Protein AF-A0A9Q1BWK1-F1 (afdb_monomer_lite)

Sequence (137 aa):
MKTAGWVVPVGYLSENELIEVKSCDSATAIGEFFSESCTPGALTEKYDPLGTNPESLCNLCIGAGDENCARNDHEPYYDYSGAFRCLAEGAGDVAFIKYVIVDDYAGDNKPDLVWHTNLQGSDLTTSVLWYQTGYLE

Secondary structure (DSSP, 8-state):
--IIIIIHHHHHHHHTTSS---TT-HHHHHHHHSSS---TTTTSTTT-TTS-S-GGGTTT----GGGTT-SSTTSTT-HHHHHHHHHHTTS-S-----HHHHHHHSSS--TT-TT-TT--TTTS--HHHHSS-----

Radius of gyration: 15.77 Å; chains: 1; bounding box: 48×27×42 Å

Organism: Holothuria leucospilota (NCBI:txid206669)

InterPro domains:
  IPR001156 Transferrin-like domain [PF00405] (2-105)
  IPR001156 Transferrin-like domain [PS51408] (1-137)
  IPR001156 Transferrin-like domain [SM00094] (2-137)
  IPR018195 Transferrin family, iron binding site [PS00206] (80-96)

Foldseek 3Di:
DDCQQAVVVLVVCVVVVVWDQPPVCSQQRVLVNDVAAQAAPCQPCVNCVPSPGHPSNQPLWDADDPCRSHQDVSTCLHAQNSQVLSVLQVSDVDGRHDPVVLVVLADPPDPPDVSNPDDHSVNDPPVVVVVPPPDDD

Structure (mmCIF, N/CA/C/O backbone):
data_AF-A0A9Q1BWK1-F1
#
_entry.id   AF-A0A9Q1BWK1-F1
#
loop_
_atom_site.group_PDB
_atom_site.id
_atom_site.type_symbol
_atom_site.label_atom_id
_atom_site.label_alt_id
_atom_site.label_comp_id
_atom_site.label_asym_id
_atom_site.label_entity_id
_atom_site.label_seq_id
_atom_site.pdbx_PDB_ins_code
_atom_site.Cartn_x
_atom_site.Cartn_y
_atom_site.Cartn_z
_atom_site.occupancy
_atom_site.B_iso_or_equiv
_atom_site.auth_seq_id
_atom_site.auth_comp_id
_atom_site.auth_asym_id
_atom_site.auth_atom_id
_atom_site.pdbx_PDB_model_num
ATOM 1 N N . MET A 1 1 ? -2.445 10.808 -0.029 1.00 61.22 1 MET A N 1
ATOM 2 C CA . MET A 1 1 ? -2.825 9.397 -0.275 1.00 61.22 1 MET A CA 1
ATOM 3 C C . MET A 1 1 ? -3.009 9.191 -1.775 1.00 61.22 1 MET A C 1
ATOM 5 O O . MET A 1 1 ? -3.379 10.151 -2.442 1.00 61.22 1 MET A O 1
ATOM 9 N N . LYS A 1 2 ? -2.695 8.010 -2.329 1.00 76.00 2 LYS A N 1
ATOM 10 C CA . LYS A 1 2 ? -2.952 7.714 -3.756 1.00 76.00 2 LYS A CA 1
ATOM 11 C C . LYS A 1 2 ? -4.397 7.235 -3.921 1.00 76.00 2 LYS A C 1
ATOM 13 O O . LYS A 1 2 ? -4.855 6.419 -3.131 1.00 76.00 2 LYS A O 1
ATOM 18 N N . THR A 1 3 ? -5.102 7.728 -4.940 1.00 78.06 3 THR A N 1
ATOM 19 C CA . THR A 1 3 ? -6.526 7.414 -5.146 1.00 78.06 3 THR A CA 1
ATOM 20 C C . THR A 1 3 ? -6.755 5.933 -5.455 1.00 78.06 3 THR A C 1
ATOM 22 O O . THR A 1 3 ? -7.483 5.275 -4.724 1.00 78.06 3 THR A O 1
ATOM 25 N N . ALA A 1 4 ? -6.094 5.393 -6.485 1.00 81.44 4 ALA A N 1
ATOM 26 C CA . ALA A 1 4 ? -6.306 4.008 -6.921 1.00 81.44 4 ALA A CA 1
ATOM 27 C C . ALA A 1 4 ? -5.656 2.965 -5.996 1.00 81.44 4 ALA A C 1
ATOM 29 O O . ALA A 1 4 ? -6.200 1.886 -5.839 1.00 81.44 4 ALA A O 1
ATOM 30 N N . GLY A 1 5 ? -4.527 3.300 -5.362 1.00 80.25 5 GLY A N 1
ATOM 31 C CA . GLY A 1 5 ? -3.783 2.370 -4.502 1.00 80.25 5 GLY A CA 1
ATOM 32 C C . GLY A 1 5 ? -4.116 2.439 -3.008 1.00 80.25 5 GLY A C 1
ATOM 33 O O . GLY A 1 5 ? -3.457 1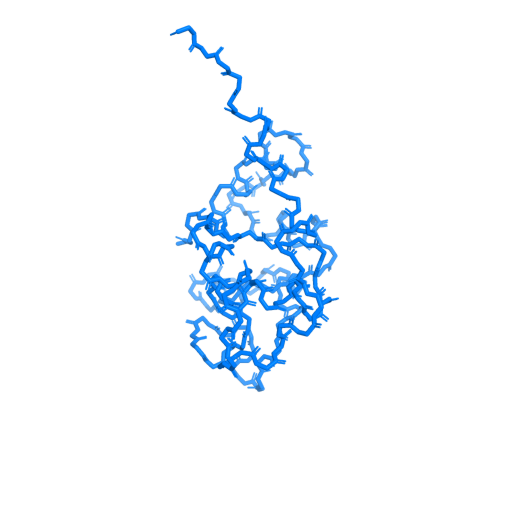.767 -2.229 1.00 80.25 5 GLY A O 1
ATOM 34 N N . TRP A 1 6 ? -5.054 3.296 -2.580 1.00 86.62 6 TRP A N 1
ATOM 35 C CA . TRP A 1 6 ? -5.432 3.399 -1.161 1.00 86.62 6 TRP A CA 1
ATOM 36 C C . TRP A 1 6 ? -6.875 3.859 -0.967 1.00 86.62 6 TRP A C 1
ATOM 38 O O . TRP A 1 6 ? -7.682 3.126 -0.417 1.00 86.62 6 TRP A O 1
ATOM 48 N N . VAL A 1 7 ? -7.234 5.051 -1.459 1.00 87.44 7 VAL A N 1
ATOM 49 C CA . VAL A 1 7 ? -8.547 5.662 -1.160 1.00 87.44 7 VAL A CA 1
ATOM 50 C C . VAL A 1 7 ? -9.710 4.808 -1.669 1.00 87.44 7 VAL A C 1
ATOM 52 O O . VAL A 1 7 ? -10.641 4.543 -0.916 1.00 87.44 7 VAL A O 1
ATOM 55 N N . VAL A 1 8 ? -9.654 4.369 -2.929 1.00 88.31 8 VAL A N 1
ATOM 56 C CA . VAL A 1 8 ? -10.723 3.561 -3.538 1.00 88.31 8 VAL A CA 1
ATOM 57 C C . VAL A 1 8 ? -10.805 2.158 -2.913 1.00 88.31 8 VAL A C 1
ATOM 59 O O . VAL A 1 8 ? -11.899 1.792 -2.491 1.00 88.31 8 VAL A O 1
ATOM 62 N N . PRO A 1 9 ? -9.704 1.388 -2.775 1.00 88.31 9 PRO A N 1
ATOM 63 C CA . PRO A 1 9 ? -9.750 0.071 -2.136 1.00 88.31 9 PRO A CA 1
ATOM 64 C C . PRO A 1 9 ? -10.232 0.104 -0.684 1.00 88.31 9 PRO A C 1
ATOM 66 O O . PRO A 1 9 ? -11.106 -0.674 -0.319 1.00 88.31 9 PRO A O 1
ATOM 69 N N . VAL A 1 10 ? -9.712 1.027 0.133 1.00 90.94 10 VAL A N 1
ATOM 70 C CA . VAL A 1 10 ? -10.132 1.178 1.536 1.00 90.94 10 VAL A CA 1
ATOM 71 C C . VAL A 1 10 ? -11.618 1.521 1.614 1.00 90.94 10 VAL A C 1
ATOM 73 O O . VAL A 1 10 ? -12.341 0.917 2.403 1.00 90.94 10 VAL A O 1
ATOM 76 N N . GLY A 1 11 ? -12.080 2.459 0.779 1.00 90.75 11 GLY A N 1
ATOM 77 C CA . GLY A 1 11 ? -13.493 2.829 0.703 1.00 90.75 11 GLY A CA 1
ATOM 78 C C . GLY A 1 11 ? -14.375 1.633 0.356 1.00 90.75 11 GLY A C 1
ATOM 79 O O . GLY A 1 11 ? -15.316 1.344 1.085 1.00 90.75 11 GLY A O 1
ATOM 80 N N . TYR A 1 12 ? -14.013 0.877 -0.682 1.00 91.62 12 TYR A N 1
ATOM 81 C CA . TYR A 1 12 ? -14.750 -0.318 -1.091 1.00 91.62 12 TYR A CA 1
ATOM 82 C C . TYR A 1 12 ? -14.809 -1.383 0.013 1.00 91.62 12 TYR A C 1
ATOM 84 O O . TYR A 1 12 ? -15.884 -1.906 0.305 1.00 91.62 12 TYR A O 1
ATOM 92 N N . LEU A 1 13 ? -13.673 -1.703 0.643 1.00 92.75 13 LEU A N 1
ATOM 93 C CA . LEU A 1 13 ? -13.618 -2.693 1.722 1.00 92.75 13 LEU A CA 1
ATOM 94 C C . LEU A 1 13 ? -14.469 -2.260 2.924 1.00 92.75 13 LEU A C 1
ATOM 96 O O . LEU A 1 13 ? -15.151 -3.089 3.522 1.00 92.75 13 LEU A O 1
ATOM 100 N N . SER A 1 14 ? -14.460 -0.966 3.255 1.00 93.12 14 SER A N 1
ATOM 101 C CA . SER A 1 14 ? -15.263 -0.420 4.351 1.00 93.12 14 SER A CA 1
ATOM 102 C C . SER A 1 14 ? -16.759 -0.398 4.024 1.00 93.12 14 SER A C 1
ATOM 104 O O . SER A 1 14 ? -17.561 -0.741 4.886 1.00 93.12 14 SER A O 1
ATOM 106 N N . GLU A 1 15 ? -17.152 -0.004 2.810 1.00 93.06 15 GLU A N 1
ATOM 107 C CA . GLU A 1 15 ? -18.560 0.039 2.376 1.00 93.06 15 GLU A CA 1
ATOM 108 C C . GLU A 1 15 ? -19.194 -1.354 2.299 1.00 93.06 15 GLU A C 1
ATOM 110 O O . GLU A 1 15 ? -20.397 -1.494 2.503 1.00 93.06 15 GLU A O 1
ATOM 115 N N . ASN A 1 16 ? -18.386 -2.383 2.034 1.00 94.12 16 ASN A N 1
ATOM 116 C CA . ASN A 1 16 ? -18.822 -3.780 1.996 1.00 94.12 16 ASN A CA 1
ATOM 117 C C . ASN A 1 16 ? -18.644 -4.508 3.340 1.00 94.12 16 ASN A C 1
ATOM 119 O O . ASN A 1 16 ? -18.733 -5.733 3.374 1.00 94.12 16 ASN A O 1
ATOM 123 N N . GLU A 1 17 ? -18.373 -3.780 4.429 1.00 95.12 17 GLU A N 1
ATOM 124 C CA . GLU A 1 17 ? -18.232 -4.328 5.789 1.00 95.12 17 GLU A CA 1
ATOM 125 C C . GLU A 1 17 ? -17.147 -5.423 5.913 1.00 95.12 17 GLU A C 1
ATOM 127 O O . GLU A 1 17 ? -17.196 -6.272 6.802 1.00 95.12 17 GLU A O 1
ATOM 132 N N . LEU A 1 18 ? -16.143 -5.403 5.027 1.00 94.69 18 LEU A N 1
ATOM 133 C CA . LEU A 1 18 ? -15.005 -6.331 5.056 1.00 94.69 18 LEU A CA 1
ATOM 134 C C . LEU A 1 18 ? -13.918 -5.880 6.035 1.00 94.69 18 LEU A C 1
ATOM 136 O O . LEU A 1 18 ? -13.183 -6.710 6.563 1.00 94.69 18 LEU A O 1
ATOM 140 N N . ILE A 1 19 ? -13.832 -4.571 6.278 1.00 95.12 19 ILE A N 1
ATOM 141 C CA . ILE A 1 19 ? -12.967 -3.962 7.290 1.00 95.12 19 ILE A CA 1
ATOM 142 C C . ILE A 1 19 ? -13.763 -2.963 8.127 1.00 95.12 19 ILE A C 1
ATOM 144 O O . ILE A 1 19 ? -14.703 -2.334 7.640 1.00 95.12 19 ILE A O 1
ATOM 148 N N . GLU A 1 20 ? -13.340 -2.759 9.373 1.00 95.06 20 GLU A N 1
ATOM 149 C CA . GLU A 1 20 ? -13.899 -1.740 10.261 1.00 95.06 20 GLU A CA 1
ATOM 150 C C . GLU A 1 20 ? -12.858 -0.640 10.503 1.00 95.06 20 GLU A C 1
ATOM 152 O O . GLU A 1 20 ? -11.882 -0.834 11.227 1.00 95.06 20 GLU A O 1
ATOM 157 N N . VAL A 1 21 ? -13.062 0.542 9.914 1.00 93.62 21 VAL A N 1
ATOM 158 C CA . VAL A 1 21 ? -12.164 1.688 10.123 1.00 93.62 21 VAL A CA 1
ATOM 159 C C . VAL A 1 21 ? -12.564 2.435 11.395 1.00 93.62 21 VAL A C 1
ATOM 161 O O . VAL A 1 21 ? -13.527 3.204 11.413 1.00 93.62 21 VAL A O 1
ATOM 164 N N . LYS A 1 22 ? -11.801 2.240 12.473 1.00 91.06 22 LYS A N 1
ATOM 165 C CA . LYS A 1 22 ? -12.017 2.913 13.765 1.00 91.06 22 LYS A CA 1
ATOM 166 C C . LYS A 1 22 ? -11.213 4.196 13.839 1.00 91.06 22 LYS A C 1
ATOM 168 O O . LYS A 1 22 ? -10.051 4.215 13.464 1.00 91.06 22 LYS A O 1
ATOM 173 N N . SER A 1 23 ? -11.809 5.272 14.352 1.00 89.12 23 SER A N 1
ATOM 174 C CA . SER A 1 23 ? -11.090 6.528 14.637 1.00 89.12 23 SER A CA 1
ATOM 175 C C . SER A 1 23 ? -10.279 7.082 13.450 1.00 89.12 23 SER A C 1
ATOM 177 O O . SER A 1 23 ? -9.230 7.688 13.649 1.00 89.12 23 SER A O 1
ATOM 179 N N . CYS A 1 24 ? -10.766 6.875 12.220 1.00 87.00 24 CYS A N 1
ATOM 180 C CA . CYS A 1 24 ? -10.082 7.229 10.967 1.00 87.00 24 CYS A CA 1
ATOM 181 C C . CYS A 1 24 ? -8.753 6.486 10.714 1.00 87.00 24 CYS A C 1
ATOM 183 O O . CYS A 1 24 ? -7.996 6.873 9.821 1.00 87.00 24 CYS A O 1
ATOM 185 N N . ASP A 1 25 ? -8.481 5.409 11.449 1.00 92.81 25 ASP A N 1
ATOM 186 C CA . ASP A 1 25 ? -7.279 4.596 11.314 1.00 92.81 25 ASP A CA 1
ATOM 187 C C . ASP A 1 25 ? -7.464 3.496 10.262 1.00 92.81 25 ASP A C 1
ATOM 189 O O . ASP A 1 25 ? -7.707 2.321 10.542 1.00 92.81 25 ASP A O 1
ATOM 193 N N . SER A 1 26 ? -7.388 3.915 9.000 1.00 93.75 26 SER A N 1
ATOM 194 C CA . SER A 1 26 ? -7.420 2.978 7.873 1.00 93.75 26 SER A CA 1
ATOM 195 C C . SER A 1 26 ? -6.154 2.124 7.761 1.00 93.75 26 SER A C 1
ATOM 197 O O . SER A 1 26 ? -6.215 1.055 7.165 1.00 93.75 26 SER A O 1
ATOM 199 N N . ALA A 1 27 ? -5.018 2.579 8.301 1.00 94.75 27 ALA A N 1
ATOM 200 C CA . ALA A 1 27 ? -3.755 1.855 8.194 1.00 94.75 27 ALA A CA 1
ATOM 201 C C . ALA A 1 27 ? -3.799 0.582 9.042 1.00 94.75 27 ALA A C 1
ATOM 203 O O . ALA A 1 27 ? -3.522 -0.499 8.524 1.00 94.75 27 ALA A O 1
ATOM 204 N N . THR A 1 28 ? -4.259 0.695 10.288 1.00 95.50 28 THR A N 1
ATOM 205 C CA . THR A 1 28 ? -4.472 -0.462 11.162 1.00 95.50 28 THR A CA 1
ATOM 206 C C . THR A 1 28 ? -5.522 -1.408 10.592 1.00 95.50 28 THR A C 1
ATOM 208 O O . THR A 1 28 ? -5.250 -2.595 10.458 1.00 95.50 28 THR A O 1
ATOM 211 N N . ALA A 1 29 ? -6.675 -0.895 10.146 1.00 95.88 29 ALA A N 1
ATOM 212 C CA . ALA A 1 29 ? -7.730 -1.739 9.575 1.00 95.88 29 ALA A CA 1
ATOM 213 C C . ALA A 1 29 ? -7.249 -2.566 8.365 1.00 95.88 29 ALA A C 1
ATOM 215 O O . ALA A 1 29 ? -7.587 -3.739 8.235 1.00 95.88 29 ALA A O 1
ATOM 216 N N . ILE A 1 30 ? -6.439 -1.969 7.484 1.00 95.25 30 ILE A N 1
ATOM 217 C CA . ILE A 1 30 ? -5.852 -2.666 6.331 1.00 95.25 30 ILE A CA 1
ATOM 218 C C . ILE A 1 30 ? -4.762 -3.647 6.761 1.00 95.25 30 ILE A C 1
ATOM 220 O O . ILE A 1 30 ? -4.743 -4.771 6.262 1.00 95.25 30 ILE A O 1
ATOM 224 N N . GLY A 1 31 ? -3.884 -3.244 7.681 1.00 95.00 31 GLY A N 1
ATOM 225 C CA . GLY A 1 31 ? -2.804 -4.093 8.185 1.00 95.00 31 GLY A CA 1
ATOM 226 C C . GLY A 1 31 ? -3.288 -5.294 9.006 1.00 95.00 31 GLY A C 1
ATOM 227 O O . GLY A 1 31 ? -2.563 -6.278 9.114 1.00 95.00 31 GLY A O 1
ATOM 228 N N . GLU A 1 32 ? -4.499 -5.237 9.564 1.00 94.12 32 GLU A N 1
ATOM 229 C CA . GLU A 1 32 ? -5.166 -6.373 10.215 1.00 94.12 32 GLU A CA 1
ATOM 230 C C . GLU A 1 32 ? -5.921 -7.269 9.221 1.00 94.12 32 GLU A C 1
ATOM 232 O O . GLU A 1 32 ? -6.067 -8.469 9.457 1.00 94.12 32 GLU A O 1
ATOM 237 N N . PHE A 1 33 ? -6.419 -6.699 8.120 1.00 94.94 33 PHE A N 1
ATOM 238 C CA . PHE A 1 33 ? -7.197 -7.428 7.118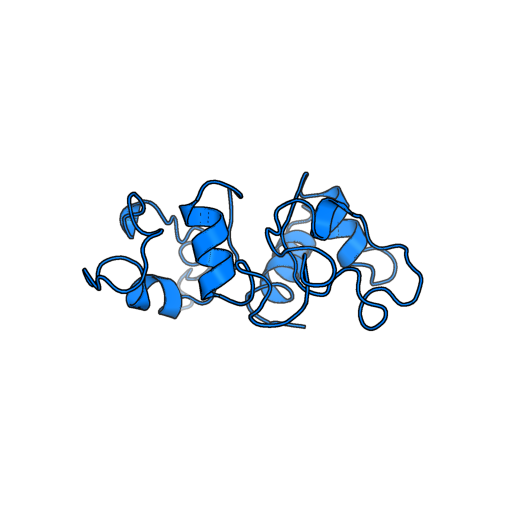 1.00 94.94 33 PHE A CA 1
ATOM 239 C C . PHE A 1 33 ? -6.321 -8.249 6.165 1.00 94.94 33 PHE A C 1
ATOM 241 O O . PHE A 1 33 ? -6.597 -9.428 5.938 1.00 94.94 33 PHE A O 1
ATOM 248 N N . PHE A 1 34 ? -5.272 -7.643 5.602 1.00 94.81 34 PHE A N 1
ATOM 249 C CA . PHE A 1 34 ? -4.296 -8.362 4.783 1.00 94.81 34 PHE A CA 1
ATOM 250 C C . PHE A 1 34 ? -3.176 -8.894 5.671 1.00 94.81 34 PHE A C 1
ATOM 252 O O . PHE A 1 34 ? -2.608 -8.148 6.464 1.00 94.81 34 PHE A O 1
ATOM 259 N N . SER A 1 35 ? -2.823 -10.172 5.508 1.00 94.88 35 SER A N 1
ATOM 260 C CA . SER A 1 35 ? -1.746 -10.788 6.289 1.00 94.88 35 SER A CA 1
ATOM 261 C C . SER A 1 35 ? -0.413 -10.068 6.097 1.00 94.88 35 SER A C 1
ATOM 263 O O . SER A 1 35 ? 0.312 -9.853 7.063 1.00 94.88 35 SER A O 1
ATOM 265 N N . GLU A 1 36 ? -0.111 -9.685 4.855 1.00 96.75 36 GLU A N 1
ATOM 266 C CA . GLU A 1 36 ? 1.063 -8.911 4.467 1.00 96.75 36 GLU A CA 1
ATOM 267 C C . GLU A 1 36 ? 0.709 -8.008 3.281 1.00 96.75 36 GLU A C 1
ATOM 269 O O . GLU A 1 36 ? -0.236 -8.255 2.528 1.00 96.75 36 GLU A O 1
ATOM 274 N N . SER A 1 37 ? 1.434 -6.911 3.128 1.00 96.56 37 SER A N 1
ATOM 275 C CA . SER A 1 37 ? 1.225 -5.907 2.093 1.00 96.56 37 SER A CA 1
ATOM 276 C C . SER A 1 37 ? 2.537 -5.195 1.775 1.00 96.56 37 SER A C 1
ATOM 278 O O . SER A 1 37 ? 3.491 -5.233 2.551 1.00 96.56 37 SER A O 1
ATOM 280 N N . CYS A 1 38 ? 2.584 -4.524 0.624 1.00 97.38 38 CYS A N 1
ATOM 281 C CA . CYS A 1 38 ? 3.591 -3.503 0.362 1.00 97.38 38 CYS A CA 1
ATOM 282 C C . CYS A 1 38 ? 2.899 -2.165 0.118 1.00 97.38 38 CYS A C 1
ATOM 284 O O . CYS A 1 38 ? 2.269 -1.947 -0.919 1.00 97.38 38 CYS A O 1
ATOM 286 N N . THR A 1 39 ? 2.999 -1.263 1.093 1.00 96.62 39 THR A N 1
ATOM 287 C CA . THR A 1 39 ? 2.343 0.050 1.078 1.00 96.62 39 THR A CA 1
ATOM 288 C C . THR A 1 39 ? 3.373 1.160 1.321 1.00 96.62 39 THR A C 1
ATOM 290 O O . THR A 1 39 ? 3.485 1.720 2.412 1.00 96.62 39 THR A O 1
ATOM 293 N N . PRO A 1 40 ? 4.152 1.527 0.287 1.00 96.38 40 PRO A N 1
ATOM 294 C CA . PRO A 1 40 ? 5.283 2.432 0.439 1.00 96.38 40 PRO A CA 1
ATOM 295 C C . PRO A 1 40 ? 4.957 3.763 1.131 1.00 96.38 40 PRO A C 1
ATOM 297 O O . PRO A 1 40 ? 4.114 4.566 0.687 1.00 96.38 40 PRO A O 1
ATOM 300 N N . GLY A 1 41 ? 5.692 4.016 2.208 1.00 95.44 41 GLY A N 1
ATOM 301 C CA . GLY A 1 41 ? 5.563 5.160 3.097 1.00 95.44 41 GLY A CA 1
ATOM 302 C C . GLY A 1 41 ? 4.734 4.904 4.354 1.00 95.44 41 GLY A C 1
ATOM 303 O O . GLY A 1 41 ? 4.707 5.793 5.203 1.00 95.44 41 GLY A O 1
ATOM 304 N N . ALA A 1 42 ? 4.070 3.753 4.492 1.00 95.31 42 ALA A N 1
ATOM 305 C CA . ALA A 1 42 ? 3.136 3.498 5.590 1.00 95.31 42 ALA A CA 1
ATOM 306 C C . ALA A 1 42 ? 3.754 3.648 6.985 1.00 95.31 42 ALA A C 1
ATOM 308 O O . ALA A 1 42 ? 3.074 4.146 7.870 1.00 95.31 42 ALA A O 1
ATOM 309 N N . LEU A 1 43 ? 5.031 3.301 7.155 1.00 94.81 43 LEU A N 1
ATOM 310 C CA . LEU A 1 43 ? 5.746 3.385 8.438 1.00 94.81 43 LEU A CA 1
ATOM 311 C C . LEU A 1 43 ? 6.606 4.655 8.579 1.00 94.81 43 LEU A C 1
ATOM 313 O O . LEU A 1 43 ? 7.410 4.782 9.496 1.00 94.81 43 LEU A O 1
ATOM 317 N N . THR A 1 44 ? 6.488 5.608 7.649 1.00 93.19 44 THR A N 1
ATOM 318 C CA . THR A 1 44 ? 7.227 6.879 7.748 1.00 93.19 44 THR A CA 1
ATOM 319 C C . THR A 1 44 ? 6.527 7.824 8.716 1.00 93.19 44 THR A C 1
ATOM 321 O O . THR A 1 44 ? 5.303 7.887 8.712 1.00 93.19 44 THR A O 1
ATOM 324 N N . GLU A 1 45 ? 7.273 8.667 9.437 1.00 92.50 45 GLU A N 1
ATOM 325 C CA . GLU A 1 45 ? 6.733 9.660 10.393 1.00 92.50 45 GLU A CA 1
ATOM 326 C C . GLU A 1 45 ? 5.586 10.519 9.819 1.00 92.50 45 GLU A C 1
ATOM 328 O O . GLU A 1 45 ? 4.671 10.933 10.525 1.00 92.50 45 GLU A O 1
ATOM 333 N N . LYS A 1 46 ? 5.587 10.763 8.503 1.00 91.62 46 LYS A N 1
ATOM 334 C CA . LYS A 1 46 ? 4.521 11.505 7.819 1.00 91.62 46 LYS A CA 1
ATOM 335 C C . LYS A 1 46 ? 3.160 10.794 7.844 1.00 91.62 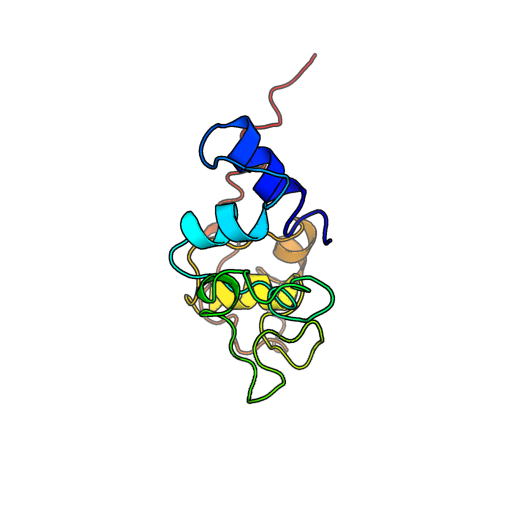46 LYS A C 1
ATOM 337 O O . LYS A 1 46 ? 2.134 11.475 7.838 1.00 91.62 46 LYS A O 1
ATOM 342 N N . TYR A 1 47 ? 3.148 9.467 7.760 1.00 90.25 47 TYR A N 1
ATOM 343 C CA . TYR A 1 47 ? 1.935 8.643 7.671 1.00 90.25 47 TYR A CA 1
ATOM 344 C C . TYR A 1 47 ? 1.727 7.748 8.897 1.00 90.25 47 TYR A C 1
ATOM 346 O O . TYR A 1 47 ? 0.624 7.240 9.082 1.00 90.25 47 TYR A O 1
ATOM 354 N N . ASP A 1 48 ? 2.747 7.630 9.741 1.00 94.50 48 ASP A N 1
ATOM 355 C CA . ASP A 1 48 ? 2.718 7.003 11.052 1.00 94.50 48 ASP A CA 1
ATOM 356 C C . ASP A 1 48 ? 3.430 7.884 12.098 1.00 94.50 48 ASP A C 1
ATOM 358 O O . ASP A 1 48 ? 4.511 7.554 12.587 1.00 94.50 48 ASP A O 1
ATOM 362 N N . PRO A 1 49 ? 2.866 9.055 12.441 1.00 93.50 49 PRO A N 1
ATOM 363 C CA . PRO A 1 49 ? 3.492 9.963 13.402 1.00 93.50 49 PRO A CA 1
ATOM 364 C C . PRO A 1 49 ? 3.539 9.398 14.830 1.00 93.50 49 PRO A C 1
ATOM 366 O O . PRO A 1 49 ? 4.234 9.954 15.679 1.00 93.50 49 PRO A O 1
ATOM 369 N N . LEU A 1 50 ? 2.774 8.340 15.120 1.00 93.69 50 LEU A N 1
ATOM 370 C CA . LEU A 1 50 ? 2.700 7.713 16.440 1.00 93.69 50 LEU A CA 1
ATOM 371 C C . LEU A 1 50 ? 3.471 6.387 16.520 1.00 93.69 50 LEU A C 1
ATOM 373 O O . LEU A 1 50 ? 3.623 5.866 17.625 1.00 93.69 50 LEU A O 1
ATOM 377 N N . GLY A 1 51 ? 3.975 5.863 15.399 1.00 94.81 51 GLY A N 1
ATOM 378 C CA . GLY A 1 51 ? 4.657 4.568 15.352 1.00 94.81 51 GLY A CA 1
ATOM 379 C C . GLY A 1 51 ? 3.720 3.393 15.643 1.00 94.81 51 GLY A C 1
ATOM 380 O O . GLY A 1 51 ? 4.127 2.440 16.305 1.00 94.81 51 GLY A O 1
ATOM 381 N N . THR A 1 52 ? 2.447 3.506 15.265 1.00 94.44 52 THR A N 1
ATOM 382 C CA . THR A 1 52 ? 1.392 2.533 15.584 1.00 94.44 52 THR A CA 1
ATOM 383 C C . THR A 1 52 ? 0.909 1.742 14.378 1.00 94.44 52 THR A C 1
ATOM 385 O O . THR A 1 52 ? 0.132 0.806 14.561 1.00 94.44 52 THR A O 1
ATOM 388 N N . ASN A 1 53 ? 1.327 2.097 13.162 1.00 96.19 53 ASN A N 1
ATOM 389 C CA . ASN A 1 53 ? 0.889 1.377 11.975 1.00 96.19 53 ASN A CA 1
ATOM 390 C C . ASN A 1 53 ? 1.453 -0.061 11.992 1.00 96.19 53 ASN A C 1
ATOM 392 O O . ASN A 1 53 ? 2.618 -0.256 12.344 1.00 96.19 53 ASN A O 1
ATOM 396 N N . PRO A 1 54 ? 0.665 -1.080 11.600 1.00 96.62 54 PRO A N 1
ATOM 397 C CA . PRO A 1 54 ? 1.140 -2.462 11.579 1.00 96.62 54 PRO A CA 1
ATOM 398 C C . PRO A 1 54 ? 2.315 -2.675 10.618 1.00 96.62 54 PRO A C 1
ATOM 400 O O . PRO A 1 54 ? 2.280 -2.205 9.481 1.00 96.62 54 PRO A O 1
ATOM 403 N N . GLU A 1 55 ? 3.309 -3.471 11.024 1.00 96.88 55 GLU A N 1
ATOM 404 C CA . GLU A 1 55 ? 4.444 -3.847 10.159 1.00 96.88 55 GLU A CA 1
ATOM 405 C C . GLU A 1 55 ? 3.999 -4.611 8.902 1.00 96.88 55 GLU A C 1
ATOM 407 O O . GLU A 1 55 ? 4.622 -4.476 7.848 1.00 96.88 55 GLU A O 1
ATOM 412 N N . SER A 1 56 ? 2.867 -5.329 8.974 1.00 96.88 56 SER A N 1
ATOM 413 C CA . SER A 1 56 ? 2.266 -6.059 7.845 1.00 96.88 56 SER A CA 1
ATOM 414 C C . SER A 1 56 ? 2.071 -5.184 6.608 1.00 96.88 56 SER A C 1
ATOM 416 O O . SER A 1 56 ? 2.119 -5.690 5.491 1.00 96.88 56 SER A O 1
ATOM 418 N N . LEU A 1 57 ? 1.938 -3.868 6.778 1.00 96.81 57 LEU A N 1
ATOM 419 C CA . LEU A 1 57 ? 1.842 -2.890 5.700 1.00 96.81 57 LEU A CA 1
ATOM 420 C C . LEU A 1 57 ? 3.092 -2.812 4.805 1.00 96.81 57 LEU A C 1
ATOM 422 O O . LEU A 1 57 ? 2.982 -2.331 3.674 1.00 96.81 57 LEU A O 1
ATOM 426 N N . CYS A 1 58 ? 4.254 -3.265 5.273 1.00 97.62 58 CYS A N 1
ATOM 427 C CA . CYS A 1 58 ? 5.524 -3.199 4.546 1.00 97.62 58 CYS A CA 1
ATOM 428 C C . CYS A 1 58 ? 6.202 -4.560 4.326 1.00 97.62 58 CYS A C 1
ATOM 430 O O . CYS A 1 58 ? 7.206 -4.608 3.620 1.00 97.62 58 CYS A O 1
ATOM 432 N N . ASN A 1 59 ? 5.670 -5.659 4.869 1.00 97.62 59 ASN A N 1
ATOM 433 C CA . ASN A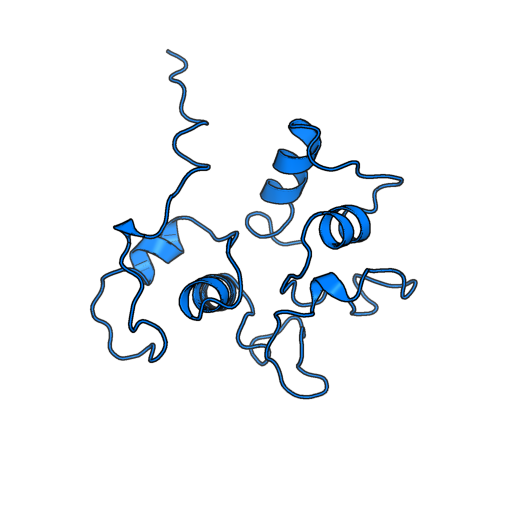 1 59 ? 6.321 -6.975 4.821 1.00 97.62 59 ASN A CA 1
ATOM 434 C C . ASN A 1 59 ? 6.584 -7.514 3.406 1.00 97.62 59 ASN A C 1
ATOM 436 O O . ASN A 1 59 ? 7.544 -8.257 3.215 1.00 97.62 59 ASN A O 1
ATOM 440 N N . LEU A 1 60 ? 5.770 -7.142 2.411 1.00 97.75 60 LEU A N 1
ATOM 441 C CA . LEU A 1 60 ? 5.994 -7.567 1.022 1.00 97.75 60 LEU A CA 1
ATOM 442 C C . LEU A 1 60 ? 6.958 -6.653 0.258 1.00 97.75 60 LEU A C 1
ATOM 444 O O . LEU A 1 60 ? 7.314 -6.970 -0.871 1.00 97.75 60 LEU A O 1
ATOM 448 N N . CYS A 1 61 ? 7.342 -5.500 0.805 1.00 97.62 61 CYS A N 1
ATOM 449 C CA . CYS A 1 61 ? 8.229 -4.567 0.115 1.00 97.62 61 CYS A CA 1
ATOM 450 C C . CYS A 1 61 ? 9.662 -5.106 0.026 1.00 97.62 61 CYS A C 1
ATOM 452 O O . CYS A 1 61 ? 10.145 -5.780 0.938 1.00 97.62 61 CYS A O 1
ATOM 454 N N . ILE A 1 62 ? 10.370 -4.782 -1.061 1.00 97.19 62 ILE A N 1
ATOM 455 C CA . ILE A 1 62 ? 11.668 -5.402 -1.387 1.00 97.19 62 ILE A CA 1
ATOM 456 C C . ILE A 1 62 ? 12.816 -4.396 -1.544 1.00 97.19 62 ILE A C 1
ATOM 458 O O . ILE A 1 62 ? 13.882 -4.742 -2.060 1.00 97.19 62 ILE A O 1
ATOM 462 N N . GLY A 1 63 ? 12.636 -3.151 -1.100 1.00 95.69 63 GLY A N 1
ATOM 463 C CA . GLY A 1 63 ? 13.719 -2.178 -0.987 1.00 95.69 63 GLY A CA 1
ATOM 464 C C . GLY A 1 63 ? 14.781 -2.613 0.028 1.00 95.69 63 GLY A C 1
ATOM 465 O O . GLY A 1 63 ? 14.540 -3.453 0.897 1.00 95.69 63 GLY A O 1
ATOM 466 N N . ALA A 1 64 ? 15.984 -2.053 -0.093 1.00 94.00 64 ALA A N 1
ATOM 467 C CA . ALA A 1 64 ? 17.125 -2.415 0.743 1.00 94.00 64 ALA A CA 1
ATOM 468 C C . ALA A 1 64 ? 17.375 -1.375 1.844 1.00 94.00 64 ALA A C 1
ATOM 470 O O . ALA A 1 64 ? 17.441 -0.179 1.567 1.00 94.00 64 ALA A O 1
ATOM 471 N N . GLY A 1 65 ? 17.597 -1.839 3.078 1.00 93.06 65 GLY A N 1
ATOM 472 C CA . GLY A 1 65 ? 17.900 -0.967 4.217 1.00 93.06 65 GLY A CA 1
ATOM 473 C C . GLY A 1 65 ? 16.813 0.087 4.427 1.00 93.06 65 GLY A C 1
ATOM 474 O O . GLY A 1 65 ? 15.631 -0.242 4.427 1.00 93.06 65 GLY A O 1
ATOM 475 N N . ASP A 1 66 ? 17.222 1.350 4.544 1.00 90.44 66 ASP A N 1
ATOM 476 C CA . ASP A 1 66 ? 16.315 2.487 4.753 1.00 90.44 66 ASP A CA 1
ATOM 477 C C . ASP A 1 66 ? 15.406 2.782 3.542 1.00 90.44 66 ASP A C 1
ATOM 479 O O . ASP A 1 66 ? 14.450 3.547 3.659 1.00 90.44 66 ASP A O 1
ATOM 483 N N . GLU A 1 67 ? 15.681 2.180 2.380 1.00 93.94 67 GLU A N 1
ATOM 484 C CA . GLU A 1 67 ? 14.821 2.287 1.197 1.00 93.94 67 GLU A CA 1
ATOM 485 C C . GLU A 1 67 ? 13.711 1.218 1.179 1.00 93.94 67 GLU A C 1
ATOM 487 O O . GLU A 1 67 ? 12.829 1.268 0.321 1.00 93.94 67 GLU A O 1
ATOM 492 N N . ASN A 1 68 ? 13.714 0.252 2.113 1.00 95.25 68 ASN A N 1
ATOM 493 C CA . ASN A 1 68 ? 12.616 -0.707 2.239 1.00 95.25 68 ASN A CA 1
ATOM 494 C C . ASN A 1 68 ? 11.317 0.011 2.617 1.00 95.25 68 ASN A C 1
ATOM 496 O O . ASN A 1 68 ? 11.262 0.762 3.591 1.00 95.25 68 ASN A O 1
ATOM 500 N N . CYS A 1 69 ? 10.267 -0.211 1.826 1.00 96.19 69 CYS A N 1
ATOM 501 C CA . CYS A 1 69 ? 8.975 0.451 1.973 1.00 96.19 69 CYS A CA 1
ATOM 502 C C . CYS A 1 69 ? 9.054 1.988 1.868 1.00 96.19 69 CYS A C 1
ATOM 504 O O . CYS A 1 69 ? 8.120 2.697 2.263 1.00 96.19 69 CYS A O 1
ATOM 506 N N . ALA A 1 70 ? 10.141 2.539 1.316 1.00 95.25 70 ALA A N 1
ATOM 507 C CA . ALA A 1 70 ? 10.284 3.973 1.134 1.00 95.25 70 ALA A CA 1
ATOM 508 C C . ALA A 1 70 ? 9.328 4.486 0.056 1.00 95.25 70 ALA A C 1
ATOM 510 O O . ALA A 1 70 ? 9.052 3.843 -0.953 1.00 95.25 70 ALA A O 1
ATOM 511 N N . ARG A 1 71 ? 8.802 5.697 0.249 1.00 93.88 71 ARG A N 1
ATOM 512 C CA . ARG A 1 71 ? 7.859 6.314 -0.694 1.00 93.88 71 ARG A CA 1
ATOM 513 C C . ARG A 1 71 ? 8.581 7.001 -1.862 1.00 93.88 71 ARG A C 1
ATOM 515 O O . ARG A 1 71 ? 8.372 8.194 -2.098 1.00 93.88 71 ARG A O 1
ATOM 522 N N . ASN A 1 72 ? 9.453 6.274 -2.545 1.00 93.12 72 ASN A N 1
ATOM 523 C CA . ASN A 1 72 ? 10.273 6.750 -3.655 1.00 93.12 72 ASN A CA 1
ATOM 524 C C . ASN A 1 72 ? 10.617 5.582 -4.604 1.00 93.12 72 ASN A C 1
ATOM 526 O O . ASN A 1 72 ? 10.301 4.432 -4.317 1.00 93.12 72 ASN A O 1
ATOM 530 N N . ASP A 1 73 ? 11.286 5.879 -5.717 1.00 92.81 73 ASP A N 1
ATOM 531 C CA . ASP A 1 73 ? 11.610 4.884 -6.751 1.00 92.81 73 ASP A CA 1
ATOM 532 C C . ASP A 1 73 ? 12.754 3.919 -6.366 1.00 92.81 73 ASP A C 1
ATOM 534 O O . ASP A 1 73 ? 13.114 3.052 -7.163 1.00 92.81 73 ASP A O 1
ATOM 538 N N . HIS A 1 74 ? 13.348 4.046 -5.172 1.00 94.00 74 HIS A N 1
ATOM 539 C CA . HIS A 1 74 ? 14.309 3.063 -4.661 1.00 94.00 74 HIS A CA 1
ATOM 540 C C . HIS A 1 74 ? 13.623 1.846 -4.030 1.00 94.00 74 HIS A C 1
ATOM 542 O O . HIS A 1 74 ? 14.263 0.801 -3.914 1.00 94.00 74 HIS A O 1
ATOM 548 N N . GLU A 1 75 ? 12.341 1.951 -3.662 1.00 96.06 75 GLU A N 1
ATOM 549 C CA . GLU A 1 75 ? 11.502 0.800 -3.327 1.00 96.06 75 GLU A CA 1
ATOM 550 C C . GLU A 1 75 ? 10.997 0.158 -4.633 1.00 96.06 75 GLU A C 1
ATOM 552 O O . GLU A 1 75 ? 10.198 0.767 -5.349 1.00 96.06 75 GLU A O 1
ATOM 557 N N . PRO A 1 76 ? 11.421 -1.069 -4.984 1.00 94.62 76 PRO A N 1
ATOM 558 C CA . PRO A 1 76 ? 11.087 -1.653 -6.280 1.00 94.62 76 PRO A CA 1
ATOM 559 C C . PRO A 1 76 ? 9.595 -1.940 -6.495 1.00 94.62 76 PRO A C 1
ATOM 561 O O . PRO A 1 76 ? 9.172 -2.069 -7.647 1.00 94.62 76 PRO A O 1
ATOM 564 N N . TYR A 1 77 ? 8.800 -2.031 -5.424 1.00 94.62 77 TYR A N 1
ATOM 565 C CA . TYR A 1 77 ? 7.338 -2.140 -5.488 1.00 94.62 77 TYR A CA 1
ATOM 566 C C . TYR A 1 77 ? 6.609 -0.792 -5.369 1.00 94.62 77 TYR A C 1
ATOM 568 O O . TYR A 1 77 ? 5.390 -0.740 -5.189 1.00 94.62 77 TYR A O 1
ATOM 576 N N . TYR A 1 78 ? 7.324 0.322 -5.523 1.00 93.44 78 TYR A N 1
ATOM 577 C CA . TYR A 1 78 ? 6.737 1.652 -5.524 1.00 93.44 78 TYR A CA 1
ATOM 578 C C . TYR A 1 78 ? 5.953 1.978 -6.804 1.00 93.44 78 TYR A C 1
ATOM 580 O O . TYR A 1 78 ? 6.299 1.598 -7.920 1.00 93.44 78 TYR A O 1
ATOM 588 N N . ASP A 1 79 ? 4.885 2.759 -6.620 1.00 88.94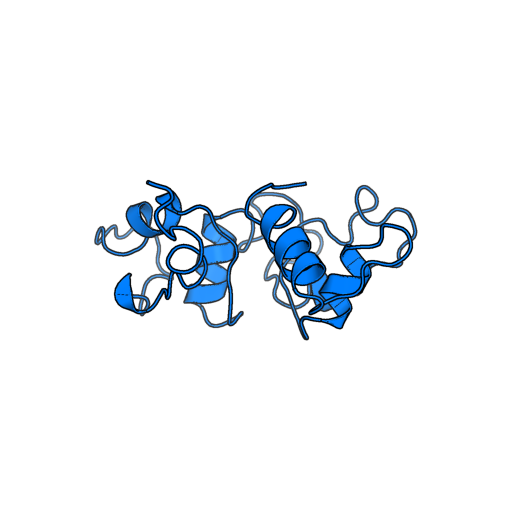 79 ASP A N 1
ATOM 589 C CA . ASP A 1 79 ? 3.952 3.187 -7.668 1.00 88.94 79 ASP A CA 1
ATOM 590 C C . ASP A 1 79 ? 3.190 2.046 -8.365 1.00 88.94 79 ASP A C 1
ATOM 592 O O . ASP A 1 79 ? 3.199 0.904 -7.921 1.00 88.94 79 ASP A O 1
ATOM 596 N N . TYR A 1 80 ? 2.430 2.367 -9.412 1.00 84.56 80 TYR A N 1
ATOM 597 C CA . TYR A 1 80 ? 1.602 1.388 -10.108 1.00 84.56 80 TYR A CA 1
ATOM 598 C C . TYR A 1 80 ? 2.422 0.301 -10.805 1.00 84.56 80 TYR A C 1
ATOM 600 O O . TYR A 1 80 ? 2.002 -0.850 -10.800 1.00 84.56 80 TYR A O 1
ATOM 608 N N . SER A 1 81 ? 3.578 0.647 -11.378 1.00 84.00 81 SER A N 1
ATOM 609 C CA . SER A 1 81 ? 4.479 -0.323 -12.008 1.00 84.00 81 SER A CA 1
ATOM 610 C C . SER A 1 81 ? 5.069 -1.284 -10.978 1.00 84.00 81 SER A C 1
ATOM 612 O O . SER A 1 81 ? 5.080 -2.489 -11.211 1.00 84.00 81 SER A O 1
ATOM 614 N N . GLY A 1 82 ? 5.500 -0.780 -9.820 1.00 88.81 82 GLY A N 1
ATOM 615 C CA . GLY A 1 82 ? 6.007 -1.607 -8.731 1.00 88.81 82 GLY A CA 1
ATOM 616 C C . GLY A 1 82 ? 4.923 -2.463 -8.072 1.00 88.81 82 GLY A C 1
ATOM 617 O O . GLY A 1 82 ? 5.152 -3.638 -7.808 1.00 88.81 82 GLY A O 1
ATOM 618 N N . ALA A 1 83 ? 3.715 -1.930 -7.881 1.00 89.56 83 ALA A N 1
ATOM 619 C CA . ALA A 1 83 ? 2.586 -2.711 -7.376 1.00 89.56 83 ALA A CA 1
ATOM 620 C C . ALA A 1 83 ? 2.174 -3.825 -8.354 1.00 89.56 83 ALA A C 1
ATOM 622 O O . ALA A 1 83 ? 1.874 -4.940 -7.934 1.00 89.56 83 ALA A O 1
ATOM 623 N N . PHE A 1 84 ? 2.197 -3.549 -9.662 1.00 84.38 84 PHE A N 1
ATOM 624 C CA . PHE A 1 84 ? 1.974 -4.574 -10.678 1.00 84.38 84 PHE A CA 1
ATOM 625 C C . PHE A 1 84 ? 3.097 -5.621 -10.681 1.00 84.38 84 PHE A C 1
ATOM 627 O O . PHE A 1 84 ? 2.824 -6.816 -10.750 1.00 84.38 84 PHE A O 1
ATOM 634 N N . ARG A 1 85 ? 4.351 -5.195 -10.508 1.00 86.50 85 ARG A N 1
ATOM 635 C CA . ARG A 1 85 ? 5.494 -6.095 -10.337 1.00 86.50 85 ARG A CA 1
ATOM 636 C C . ARG A 1 85 ? 5.358 -6.995 -9.102 1.00 86.50 85 ARG A C 1
ATOM 638 O O . ARG A 1 85 ? 5.651 -8.177 -9.210 1.00 86.50 85 ARG A O 1
ATOM 645 N N . CYS A 1 86 ? 4.887 -6.472 -7.969 1.00 90.25 86 CYS A N 1
ATOM 646 C CA . CYS A 1 86 ? 4.627 -7.254 -6.752 1.00 90.25 86 CYS A CA 1
ATOM 647 C C . CYS A 1 86 ? 3.680 -8.434 -7.021 1.00 90.25 86 CYS A C 1
ATOM 649 O O . CYS A 1 86 ? 3.947 -9.563 -6.609 1.00 90.25 86 CYS A O 1
ATOM 651 N N . LEU A 1 87 ? 2.618 -8.184 -7.793 1.00 85.44 87 LEU A N 1
ATOM 652 C CA . LEU A 1 87 ? 1.710 -9.225 -8.272 1.00 85.44 87 LEU A CA 1
ATOM 653 C C . LEU A 1 87 ? 2.402 -10.178 -9.264 1.00 85.44 87 LEU A C 1
ATOM 655 O O . LEU A 1 87 ? 2.262 -11.392 -9.154 1.00 85.44 87 LEU A O 1
ATOM 659 N N . ALA A 1 88 ? 3.178 -9.646 -10.213 1.00 81.31 88 ALA A N 1
ATOM 660 C CA . ALA A 1 88 ? 3.869 -10.425 -11.246 1.00 81.31 88 ALA A CA 1
ATOM 661 C C . ALA A 1 88 ? 4.931 -11.385 -10.713 1.00 81.31 88 ALA A C 1
ATOM 663 O O . ALA A 1 88 ? 5.090 -12.487 -11.237 1.00 81.31 88 ALA A O 1
ATOM 664 N N . GLU A 1 89 ? 5.646 -10.978 -9.669 1.00 86.38 89 GLU A N 1
ATOM 665 C CA . GLU A 1 89 ? 6.641 -11.805 -8.990 1.00 86.38 89 GLU A CA 1
ATOM 666 C C . GLU A 1 89 ? 5.996 -12.795 -8.002 1.00 86.38 89 GLU A C 1
ATOM 668 O O . GLU A 1 89 ? 6.699 -13.619 -7.418 1.00 86.38 89 GLU A O 1
ATOM 673 N N . GLY A 1 90 ? 4.666 -12.754 -7.835 1.00 86.44 90 GLY A N 1
ATOM 674 C CA . GLY A 1 90 ? 3.925 -13.621 -6.918 1.00 86.44 90 GLY A CA 1
ATOM 675 C C . GLY A 1 90 ? 4.155 -13.290 -5.444 1.00 86.44 90 GLY A C 1
ATOM 676 O O . GLY A 1 90 ? 3.923 -14.142 -4.590 1.00 86.44 90 GLY A O 1
ATOM 677 N N . ALA A 1 91 ? 4.637 -12.081 -5.137 1.00 91.25 91 ALA A N 1
ATOM 678 C CA . ALA A 1 91 ? 4.831 -11.631 -3.762 1.00 91.25 91 ALA A CA 1
ATOM 679 C C . ALA A 1 91 ? 3.499 -11.273 -3.086 1.00 91.25 91 ALA A C 1
ATOM 681 O O . ALA A 1 91 ? 3.366 -11.450 -1.881 1.00 91.25 91 ALA A O 1
ATOM 682 N N . GLY A 1 92 ? 2.513 -10.797 -3.852 1.00 89.06 92 GLY A N 1
ATOM 683 C CA . GLY A 1 92 ? 1.156 -10.542 -3.370 1.00 89.06 92 GLY A CA 1
ATOM 684 C C . GLY A 1 92 ? 0.091 -11.112 -4.303 1.00 89.06 92 GLY A C 1
ATOM 685 O O . GLY A 1 92 ? 0.315 -11.242 -5.503 1.00 89.06 92 GLY A O 1
ATOM 686 N N . ASP A 1 93 ? -1.086 -11.408 -3.751 1.00 89.06 93 ASP A N 1
ATOM 687 C CA . ASP A 1 93 ? -2.207 -12.005 -4.497 1.00 89.06 93 ASP A CA 1
ATOM 688 C C . ASP A 1 93 ? -3.089 -10.968 -5.215 1.00 89.06 93 ASP A C 1
ATOM 690 O O . ASP A 1 93 ? -3.841 -11.292 -6.134 1.00 89.06 93 ASP A O 1
ATOM 694 N N . VAL A 1 94 ? -3.037 -9.706 -4.776 1.00 89.62 94 VAL A N 1
ATOM 695 C CA . VAL A 1 94 ? -3.866 -8.606 -5.287 1.00 89.62 94 VAL A CA 1
ATOM 696 C C . VAL A 1 94 ? -3.024 -7.336 -5.386 1.00 89.62 94 VAL A C 1
ATOM 698 O O . VAL A 1 94 ? -2.297 -6.993 -4.456 1.00 89.62 94 VAL A O 1
ATOM 701 N N . ALA A 1 95 ? -3.170 -6.592 -6.487 1.00 87.50 95 ALA A N 1
ATOM 702 C CA . ALA A 1 95 ? -2.577 -5.266 -6.653 1.00 87.50 95 ALA A CA 1
ATOM 703 C C . ALA A 1 95 ? -3.630 -4.214 -7.023 1.00 87.50 95 ALA A C 1
ATOM 705 O O . ALA A 1 95 ? -4.420 -4.385 -7.952 1.00 87.50 95 ALA A O 1
ATOM 706 N N . PHE A 1 96 ? -3.603 -3.079 -6.322 1.00 87.94 96 PHE A N 1
ATOM 707 C CA . PHE A 1 96 ? -4.497 -1.949 -6.571 1.00 87.94 96 PHE A CA 1
ATOM 708 C C . PHE A 1 96 ? -3.819 -0.901 -7.463 1.00 87.94 96 PHE A C 1
ATOM 710 O O . PHE A 1 96 ? -3.128 0.007 -6.990 1.00 87.94 96 PHE A O 1
ATOM 717 N N . ILE A 1 97 ? -4.016 -1.029 -8.777 1.00 82.31 97 ILE A N 1
ATOM 718 C CA . ILE A 1 97 ? -3.394 -0.180 -9.806 1.00 82.31 97 ILE A CA 1
ATOM 719 C C . ILE A 1 97 ? -4.434 0.526 -10.687 1.00 82.31 97 ILE A C 1
ATOM 721 O O . ILE A 1 97 ? -5.621 0.208 -10.664 1.00 82.31 97 ILE A O 1
ATOM 725 N N . LYS A 1 98 ? -4.005 1.525 -11.469 1.00 74.75 98 LYS A N 1
ATOM 726 C CA . LYS A 1 98 ? -4.866 2.142 -12.492 1.00 74.75 98 LYS A CA 1
ATOM 727 C C . LYS A 1 98 ? -5.013 1.218 -13.702 1.00 74.75 98 LYS A C 1
ATOM 729 O O . LYS A 1 98 ? -4.031 0.628 -14.130 1.00 74.75 98 LYS A O 1
ATOM 734 N N . TYR A 1 99 ? -6.200 1.220 -14.312 1.00 64.69 99 TYR A N 1
ATOM 735 C CA . TYR A 1 99 ? -6.531 0.441 -15.514 1.00 64.69 99 TYR A CA 1
ATOM 736 C C . TYR A 1 99 ? -5.488 0.557 -16.644 1.00 64.69 99 TYR A C 1
ATOM 738 O O . TYR A 1 99 ? -5.056 -0.454 -17.177 1.00 64.69 99 TYR A O 1
ATOM 746 N N . VAL A 1 100 ? -5.012 1.775 -16.944 1.00 61.53 100 VAL A N 1
ATOM 747 C CA . VAL A 1 100 ? -4.060 2.035 -18.048 1.00 61.53 100 VAL A CA 1
ATOM 748 C C . VAL A 1 100 ? -2.726 1.289 -17.923 1.00 61.53 100 VAL A C 1
ATOM 750 O O . VAL A 1 100 ? -2.069 1.043 -18.921 1.00 61.53 100 VAL A O 1
ATOM 753 N N . ILE A 1 101 ? -2.341 0.888 -16.709 1.00 60.38 101 ILE A N 1
ATOM 754 C CA . ILE A 1 101 ? -1.081 0.178 -16.452 1.00 60.38 101 ILE A CA 1
ATOM 755 C C . ILE A 1 101 ? -1.177 -1.283 -16.897 1.00 60.38 101 ILE A C 1
ATOM 757 O O . ILE A 1 101 ? -0.172 -1.879 -17.249 1.00 60.38 101 ILE A O 1
ATOM 761 N N . VAL A 1 102 ? -2.374 -1.869 -16.941 1.00 57.00 102 VAL A N 1
ATOM 762 C CA . VAL A 1 102 ? -2.526 -3.217 -17.499 1.00 57.00 102 VAL A CA 1
ATOM 763 C C . VAL A 1 102 ? -2.268 -3.187 -19.004 1.00 57.00 102 VAL A C 1
ATOM 765 O O . VAL A 1 102 ? -1.497 -3.999 -19.488 1.00 57.00 102 VAL A O 1
ATOM 768 N N . ASP A 1 103 ? -2.818 -2.212 -19.726 1.00 55.25 103 ASP A N 1
ATOM 769 C CA . ASP A 1 103 ? -2.613 -2.101 -21.177 1.00 55.25 103 ASP A CA 1
ATOM 770 C C . ASP A 1 103 ? -1.168 -1.695 -21.543 1.00 55.25 103 ASP A C 1
ATOM 772 O O . ASP A 1 103 ? -0.649 -2.119 -22.575 1.00 55.25 103 ASP A O 1
ATOM 776 N N . ASP A 1 104 ? -0.504 -0.901 -20.692 1.00 54.69 104 ASP A N 1
ATOM 777 C CA . ASP A 1 104 ? 0.873 -0.435 -20.916 1.00 54.69 104 ASP A CA 1
ATOM 778 C C . ASP A 1 104 ? 1.949 -1.495 -20.604 1.00 54.69 104 ASP A C 1
ATOM 780 O O . ASP A 1 104 ? 3.067 -1.376 -21.104 1.00 54.69 104 ASP A O 1
ATOM 784 N N . TYR A 1 105 ? 1.639 -2.500 -19.774 1.00 55.88 105 TYR A N 1
ATOM 785 C CA . TYR A 1 105 ? 2.615 -3.481 -19.275 1.00 55.88 105 TYR A CA 1
ATOM 786 C C . TYR A 1 105 ? 2.242 -4.938 -19.609 1.00 55.88 105 TYR A C 1
ATOM 788 O O . TYR A 1 105 ? 3.113 -5.773 -19.849 1.00 55.88 105 TYR A O 1
ATOM 796 N N . ALA A 1 106 ? 0.954 -5.273 -19.696 1.00 53.12 106 ALA A N 1
ATOM 797 C CA . ALA A 1 106 ? 0.501 -6.608 -20.068 1.00 53.12 106 ALA A CA 1
ATOM 798 C C . ALA A 1 106 ? 0.321 -6.716 -21.593 1.00 53.12 106 ALA A C 1
ATOM 800 O O . ALA A 1 106 ? -0.752 -6.469 -22.137 1.00 53.12 106 ALA A O 1
ATOM 801 N N . GLY A 1 107 ? 1.371 -7.163 -22.289 1.00 49.75 107 GLY A N 1
ATOM 802 C CA . GLY A 1 107 ? 1.246 -7.685 -23.658 1.00 49.75 107 GLY A CA 1
ATOM 803 C C . GLY A 1 107 ? 1.877 -6.865 -24.784 1.00 49.75 107 GLY A C 1
ATOM 804 O O . GLY A 1 107 ? 1.576 -7.129 -25.948 1.00 49.75 107 GLY A O 1
ATOM 805 N N . ASP A 1 108 ? 2.783 -5.930 -24.500 1.00 49.91 108 ASP A N 1
ATOM 806 C CA . ASP A 1 108 ? 3.463 -5.152 -25.546 1.00 49.91 108 ASP A CA 1
ATOM 807 C C . ASP A 1 108 ? 4.798 -5.755 -26.041 1.00 49.91 108 ASP A C 1
ATOM 809 O O . ASP A 1 108 ? 5.438 -5.183 -26.927 1.00 49.91 108 ASP A O 1
ATOM 813 N N . ASN A 1 109 ? 5.206 -6.931 -25.535 1.00 47.00 109 ASN A N 1
ATOM 814 C CA . ASN A 1 109 ? 6.491 -7.576 -25.851 1.00 47.00 109 ASN A CA 1
ATOM 815 C C . ASN A 1 109 ? 7.701 -6.630 -25.684 1.00 47.00 109 ASN A C 1
ATOM 817 O O . ASN A 1 109 ? 8.729 -6.829 -26.347 1.00 47.00 109 ASN A O 1
ATOM 821 N N . LYS A 1 110 ? 7.617 -5.594 -24.835 1.00 47.81 110 LYS A N 1
ATOM 822 C CA . LYS A 1 110 ? 8.772 -4.729 -24.611 1.00 47.81 110 LYS A CA 1
ATOM 823 C C . LYS A 1 110 ? 9.820 -5.445 -23.742 1.00 47.81 110 LYS A C 1
ATOM 825 O O . LYS A 1 110 ? 9.509 -5.978 -22.679 1.00 47.81 110 LYS A O 1
ATOM 830 N N . PRO A 1 111 ? 11.088 -5.487 -24.190 1.00 46.56 111 PRO A N 1
ATOM 831 C CA . PRO A 1 111 ? 12.167 -6.204 -23.507 1.00 46.56 111 PRO A CA 1
ATOM 832 C C . PRO A 1 111 ? 12.735 -5.461 -22.285 1.00 46.56 111 PRO A C 1
ATOM 834 O O . PRO A 1 111 ? 13.726 -5.911 -21.711 1.00 46.56 111 PRO A O 1
ATOM 837 N N . ASP A 1 112 ? 12.175 -4.312 -21.904 1.00 50.59 112 ASP A N 1
ATOM 838 C CA . ASP A 1 112 ? 12.714 -3.422 -20.871 1.00 50.59 112 ASP A CA 1
ATOM 839 C C . ASP A 1 112 ? 12.314 -3.807 -19.437 1.00 50.59 112 ASP A C 1
ATOM 841 O O . ASP A 1 112 ? 12.842 -3.230 -18.486 1.00 50.59 112 ASP A O 1
ATOM 845 N N . LEU A 1 113 ? 11.461 -4.821 -19.246 1.00 53.41 113 LEU A N 1
ATOM 846 C CA . LEU A 1 113 ? 10.951 -5.201 -17.927 1.00 53.41 113 LEU A CA 1
ATOM 847 C C . LEU A 1 113 ? 11.114 -6.706 -17.663 1.00 53.41 113 LEU A C 1
ATOM 849 O O . LEU A 1 113 ? 10.207 -7.511 -17.851 1.00 53.41 113 LEU A O 1
ATOM 853 N N . VAL A 1 114 ? 12.305 -7.067 -17.180 1.00 54.28 114 VAL A N 1
ATOM 854 C CA . VAL A 1 114 ? 12.815 -8.440 -16.960 1.00 54.28 114 VAL A CA 1
ATOM 855 C C . VAL A 1 114 ? 11.905 -9.337 -16.092 1.00 54.28 114 VAL A C 1
ATOM 857 O O . VAL A 1 114 ? 11.962 -10.560 -16.203 1.00 54.28 114 VAL A O 1
ATOM 860 N N . TRP A 1 115 ? 11.033 -8.759 -15.263 1.00 55.69 115 TRP A N 1
ATOM 861 C CA . TRP A 1 115 ? 10.113 -9.482 -14.370 1.00 55.69 115 TRP A CA 1
ATOM 862 C C . TRP A 1 115 ? 8.791 -9.931 -15.032 1.00 55.69 115 TRP A C 1
ATOM 864 O O . TRP A 1 115 ? 8.006 -10.625 -14.398 1.00 55.69 115 TRP A O 1
ATOM 874 N N . HIS A 1 116 ? 8.542 -9.617 -16.310 1.00 55.78 116 HIS A N 1
ATOM 875 C CA . HIS A 1 116 ? 7.296 -9.973 -17.025 1.00 55.78 116 HIS A CA 1
ATOM 876 C C . HIS A 1 116 ? 7.130 -11.455 -17.378 1.00 55.78 116 HIS A C 1
ATOM 878 O O . HIS A 1 116 ? 6.272 -11.804 -18.186 1.00 55.78 116 HIS A O 1
ATOM 884 N N . THR A 1 117 ? 7.947 -12.363 -16.848 1.00 49.00 117 THR A N 1
ATOM 885 C CA . THR A 1 117 ? 8.112 -13.666 -17.500 1.00 49.00 117 THR A CA 1
ATOM 886 C C . THR A 1 117 ? 6.888 -14.583 -17.464 1.00 49.00 117 THR A C 1
ATOM 888 O O . THR A 1 117 ? 6.919 -15.558 -18.204 1.00 49.00 117 THR A O 1
ATOM 891 N N . ASN A 1 118 ? 5.805 -14.289 -16.723 1.00 51.06 118 ASN A N 1
ATOM 892 C CA . ASN A 1 118 ? 4.641 -15.189 -16.659 1.00 51.06 118 ASN A CA 1
ATOM 893 C C . ASN A 1 118 ? 3.237 -14.559 -16.495 1.00 51.06 118 ASN A C 1
ATOM 895 O O . ASN A 1 118 ? 2.299 -15.326 -16.307 1.00 51.06 118 ASN A O 1
ATOM 899 N N . LEU A 1 119 ? 3.037 -13.235 -16.572 1.00 52.03 119 LEU A N 1
ATOM 900 C CA . LEU A 1 119 ? 1.679 -12.661 -16.489 1.00 52.03 119 LEU A CA 1
ATOM 901 C C . LEU A 1 119 ? 1.133 -12.290 -17.870 1.00 52.03 119 LEU A C 1
ATOM 903 O O . LEU A 1 119 ? 1.631 -11.364 -18.512 1.00 52.03 119 LEU A O 1
ATOM 907 N N . GLN A 1 120 ? 0.076 -12.971 -18.314 1.00 53.03 120 GLN A N 1
ATOM 908 C CA . GLN A 1 120 ? -0.737 -12.506 -19.437 1.00 53.03 120 GLN A CA 1
ATOM 909 C C . GLN A 1 120 ? -1.833 -11.564 -18.929 1.00 53.03 120 GLN A C 1
ATOM 911 O O . GLN A 1 120 ? -2.342 -11.726 -17.824 1.00 53.03 120 GLN A O 1
ATOM 916 N N . GLY A 1 121 ? -2.261 -10.596 -19.746 1.00 49.22 121 GLY A N 1
ATOM 917 C CA . GLY A 1 121 ? -3.367 -9.694 -19.386 1.00 49.22 121 GLY A CA 1
ATOM 918 C C . GLY A 1 121 ? -4.674 -10.425 -19.031 1.00 49.22 1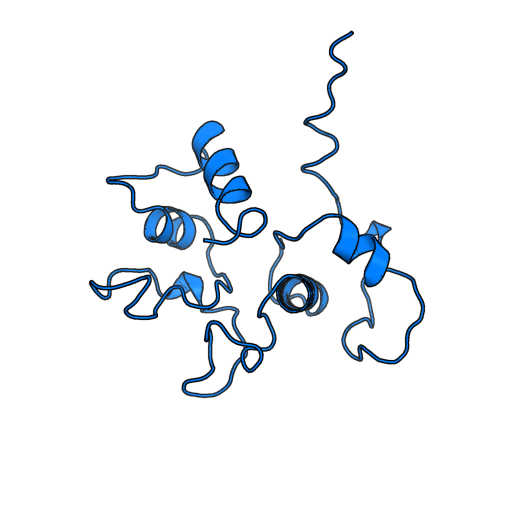21 GLY A C 1
ATOM 919 O O . GLY A 1 121 ? -5.513 -9.872 -18.330 1.00 49.22 121 GLY A O 1
ATOM 920 N N . SER A 1 122 ? -4.825 -11.685 -19.457 1.00 49.34 122 SER A N 1
ATOM 921 C CA . SER A 1 122 ? -5.921 -12.587 -19.077 1.00 49.34 122 SER A CA 1
ATOM 922 C C . SER A 1 122 ? -5.844 -13.123 -17.645 1.00 49.34 122 SER A C 1
ATOM 924 O O . SER A 1 122 ? -6.873 -13.525 -17.108 1.00 49.34 122 SER A O 1
ATOM 926 N N . ASP A 1 123 ? -4.654 -13.147 -17.041 1.00 50.72 123 ASP A N 1
ATOM 927 C CA . ASP A 1 123 ? -4.427 -13.610 -15.663 1.00 50.72 123 ASP A CA 1
ATOM 928 C C . ASP A 1 123 ? -4.791 -12.519 -14.643 1.00 50.72 123 ASP A C 1
ATOM 930 O O . ASP A 1 123 ? -4.993 -12.783 -13.459 1.00 50.72 123 ASP A O 1
ATOM 934 N N . LEU A 1 124 ? -4.934 -11.280 -15.118 1.00 52.47 124 LEU A N 1
ATOM 935 C CA . LEU A 1 124 ? -5.383 -10.141 -14.337 1.00 52.47 124 LEU A CA 1
ATOM 936 C C . LEU A 1 124 ? -6.902 -10.072 -14.396 1.00 52.47 124 LEU A C 1
ATOM 938 O O . LEU A 1 124 ? -7.497 -9.434 -15.267 1.00 52.47 124 LEU A O 1
ATOM 942 N N . THR A 1 125 ? -7.560 -10.714 -13.435 1.00 49.38 125 THR A N 1
ATOM 943 C CA . THR A 1 125 ? -8.989 -10.491 -13.252 1.00 49.38 125 THR A CA 1
ATOM 944 C C . THR A 1 125 ? -9.192 -9.044 -12.802 1.00 49.38 125 THR A C 1
ATOM 946 O O . THR A 1 125 ? -8.971 -8.696 -11.642 1.00 49.38 125 THR A O 1
ATOM 949 N N . THR A 1 126 ? -9.638 -8.181 -13.714 1.00 49.00 126 THR A N 1
ATOM 950 C CA . THR A 1 126 ? -10.200 -6.854 -13.415 1.00 49.00 126 THR A CA 1
ATOM 951 C C . THR A 1 126 ? -11.555 -7.010 -12.711 1.00 49.00 126 THR A C 1
ATOM 953 O O . THR A 1 126 ? -12.576 -6.477 -13.137 1.00 49.00 126 THR A O 1
ATOM 956 N N . SER A 1 127 ? -11.595 -7.768 -11.613 1.00 41.34 127 SER A N 1
ATOM 957 C CA . SER A 1 127 ? -12.819 -8.172 -10.909 1.00 41.34 127 SER A CA 1
ATOM 958 C C . SER A 1 127 ? -13.614 -6.987 -10.361 1.00 41.34 127 SER A C 1
ATOM 960 O O . SER A 1 127 ? -14.811 -7.105 -10.128 1.00 41.34 127 SER A O 1
ATOM 962 N N . VAL A 1 128 ? -12.976 -5.824 -10.201 1.00 39.69 128 VAL A N 1
ATOM 963 C CA . VAL A 1 128 ? -13.610 -4.625 -9.634 1.00 39.69 128 VAL A CA 1
ATOM 964 C C . VAL A 1 128 ? -14.307 -3.763 -10.702 1.00 39.69 128 VAL A C 1
ATOM 966 O O . VAL A 1 128 ? -15.214 -3.007 -10.373 1.00 39.69 128 VAL A O 1
ATOM 969 N N . LEU A 1 129 ? -13.974 -3.902 -11.994 1.00 32.62 129 LEU A N 1
ATOM 970 C CA . LEU A 1 129 ? -14.609 -3.106 -13.062 1.00 32.62 129 LEU A CA 1
ATOM 971 C C . LEU A 1 129 ? -15.881 -3.748 -13.630 1.00 32.62 129 LEU A C 1
ATOM 973 O O . LEU A 1 129 ? -16.803 -3.033 -14.026 1.00 32.62 129 LEU A O 1
ATOM 977 N N . TRP A 1 130 ? -15.975 -5.079 -13.623 1.00 27.41 130 TRP A N 1
ATOM 978 C CA . TRP A 1 130 ? -17.171 -5.768 -14.117 1.00 27.41 130 TRP A CA 1
ATOM 979 C C . TRP A 1 130 ? -18.374 -5.638 -13.177 1.00 27.41 130 TRP A C 1
ATOM 981 O O . TRP A 1 130 ? -19.507 -5.683 -13.645 1.00 27.41 130 TRP A O 1
ATOM 991 N N . TYR A 1 131 ? -18.161 -5.432 -11.872 1.00 31.30 131 TYR A N 1
ATOM 992 C CA . TYR A 1 131 ? -19.271 -5.373 -10.914 1.00 31.30 131 TYR A CA 1
ATOM 993 C C . TYR A 1 131 ? -19.911 -3.979 -10.773 1.00 31.30 131 TYR A C 1
ATOM 995 O O . TYR A 1 131 ? -21.013 -3.874 -10.241 1.00 31.30 131 TYR A O 1
ATOM 1003 N N . GLN A 1 132 ? -19.276 -2.908 -11.272 1.00 35.44 132 GLN A N 1
ATOM 1004 C CA . GLN A 1 132 ? -19.765 -1.532 -11.075 1.00 35.44 132 GLN A CA 1
ATOM 1005 C C . GLN A 1 132 ? -20.257 -0.818 -12.344 1.00 35.44 132 GLN A C 1
ATOM 1007 O O . GLN A 1 132 ? -20.655 0.341 -12.276 1.00 35.44 132 GLN A O 1
ATOM 1012 N N . THR A 1 133 ? -20.327 -1.500 -13.489 1.00 38.12 133 THR A N 1
ATOM 1013 C CA . THR A 1 133 ? -21.069 -0.997 -14.662 1.00 38.12 133 THR A CA 1
ATOM 1014 C C . THR A 1 133 ? -22.336 -1.814 -14.892 1.00 38.12 133 THR A C 1
ATOM 1016 O O . THR A 1 133 ? -22.619 -2.318 -15.974 1.00 38.12 133 THR A O 1
ATOM 1019 N N . GLY A 1 134 ? -23.146 -1.915 -13.835 1.00 34.69 134 GLY A N 1
ATOM 1020 C CA . GLY A 1 134 ? -24.582 -2.060 -14.020 1.00 34.69 134 GLY A CA 1
ATOM 1021 C C . GLY A 1 134 ? -25.078 -0.815 -14.748 1.00 34.69 134 GLY A C 1
ATOM 1022 O O . GLY A 1 134 ? -24.993 0.289 -14.217 1.00 34.69 134 GLY A O 1
ATOM 1023 N N . TYR A 1 135 ? -25.520 -1.006 -15.988 1.00 33.47 135 TYR A N 1
ATOM 1024 C CA . TYR A 1 135 ? -26.242 -0.021 -16.778 1.00 33.47 135 TYR A CA 1
ATOM 1025 C C . TYR A 1 135 ? -27.292 0.686 -15.906 1.00 33.47 135 TYR A C 1
ATOM 1027 O O . TYR A 1 135 ? -28.257 0.066 -15.460 1.00 33.47 135 TYR A O 1
ATOM 1035 N N . LEU A 1 136 ? -27.094 1.978 -15.664 1.00 32.69 136 LEU A N 1
ATOM 1036 C CA . LEU A 1 136 ? -28.206 2.906 -15.511 1.00 32.69 136 LEU A CA 1
ATOM 1037 C C . LEU A 1 136 ? -28.529 3.385 -16.930 1.00 32.69 136 LEU A C 1
ATOM 1039 O O . LEU A 1 136 ? -27.600 3.656 -17.691 1.00 32.69 136 LEU A O 1
ATOM 1043 N N . GLU A 1 137 ? -29.818 3.361 -17.268 1.00 37.31 137 GLU A N 1
ATOM 1044 C CA . GLU A 1 137 ? -30.399 3.624 -18.598 1.00 37.31 137 GLU A CA 1
ATOM 1045 C C . GLU A 1 137 ? -29.764 4.781 -19.386 1.00 37.31 137 GLU A C 1
ATOM 1047 O O . GLU A 1 137 ? -29.497 5.852 -18.789 1.00 37.31 137 GLU A O 1
#

pLDDT: mean 79.07, std 20.92, range [27.41, 97.75]